Protein AF-A0A1C6BYU8-F1 (afdb_monomer_lite)

Sequence (84 aa):
MTQTNCIVVIYDNTGKIWYQGSGLGTPDGLQYMELQLKPGDYVESMDVTTTPHTPIVHKGMVTMEELKTQIDDLTLAMAELLGV

Secondary structure (DSSP, 8-state):
---PEEEEEEE-TT-BEEEEESSPPPPSSSEEEEEEE-TT-EEEEEETTSSS-EEEEEPPPPPHHHHHHHHHHHHHHHHHHHT-

Radius of gyration: 18.47 Å; chains: 1; bounding box: 42×27×49 Å

Structure (mmCIF, N/CA/C/O backbone):
data_AF-A0A1C6BYU8-F1
#
_entry.id   AF-A0A1C6BYU8-F1
#
loop_
_atom_site.group_PDB
_atom_site.id
_atom_site.type_symbol
_atom_site.label_atom_id
_atom_site.label_alt_id
_atom_site.label_comp_id
_atom_site.label_asym_id
_atom_site.label_entity_id
_atom_site.label_seq_id
_atom_site.pdbx_PDB_ins_code
_atom_site.Cartn_x
_atom_site.Cartn_y
_atom_site.Cartn_z
_atom_site.occupancy
_atom_site.B_iso_or_equiv
_atom_site.auth_seq_id
_atom_site.auth_comp_id
_atom_site.auth_asym_id
_atom_site.auth_atom_id
_atom_site.pdbx_PDB_model_num
ATOM 1 N N . MET A 1 1 ? -18.383 11.594 7.028 1.00 42.16 1 MET A N 1
ATOM 2 C CA . MET A 1 1 ? -17.866 11.449 5.649 1.00 42.16 1 MET A CA 1
ATOM 3 C C . MET A 1 1 ? -16.440 10.937 5.771 1.00 42.16 1 MET A C 1
ATOM 5 O O . MET A 1 1 ? -15.603 11.677 6.265 1.00 42.16 1 MET A O 1
ATOM 9 N N . THR A 1 2 ? -16.168 9.669 5.460 1.00 51.53 2 THR A N 1
ATOM 10 C CA . THR A 1 2 ? -14.803 9.115 5.534 1.00 51.53 2 THR A CA 1
ATOM 11 C C . THR A 1 2 ? -13.946 9.757 4.449 1.00 51.53 2 THR A C 1
ATOM 13 O O . THR A 1 2 ? -14.153 9.490 3.266 1.00 51.53 2 THR A O 1
ATOM 16 N N . GLN A 1 3 ? -13.032 10.639 4.853 1.00 56.25 3 GLN A N 1
ATOM 17 C CA . GLN A 1 3 ? -12.066 11.296 3.975 1.00 56.25 3 GLN A CA 1
ATOM 18 C C . GLN A 1 3 ? -11.270 10.218 3.232 1.00 56.25 3 GLN A C 1
ATOM 20 O O . GLN A 1 3 ? -10.523 9.473 3.848 1.00 56.25 3 GLN A O 1
ATOM 25 N N . THR A 1 4 ? -11.506 10.061 1.933 1.00 63.00 4 THR A N 1
ATOM 26 C CA . THR A 1 4 ? -10.806 9.074 1.102 1.00 63.00 4 THR A CA 1
ATOM 27 C C . THR A 1 4 ? -9.661 9.793 0.408 1.00 63.00 4 THR A C 1
ATOM 29 O O . THR A 1 4 ? -9.884 10.814 -0.243 1.00 63.00 4 THR A O 1
ATOM 32 N N . ASN A 1 5 ? -8.437 9.300 0.577 1.00 72.44 5 ASN A N 1
ATOM 33 C CA . ASN A 1 5 ? -7.255 9.919 -0.007 1.00 72.44 5 ASN A CA 1
ATOM 34 C C . ASN A 1 5 ? -6.966 9.271 -1.359 1.00 72.44 5 ASN A C 1
ATOM 36 O O . ASN A 1 5 ? -6.835 8.049 -1.446 1.00 72.44 5 ASN A O 1
ATOM 40 N N . CYS A 1 6 ? -6.857 10.093 -2.405 1.00 81.81 6 CYS A N 1
ATOM 41 C CA . CYS A 1 6 ? -6.326 9.647 -3.687 1.00 81.81 6 CYS A CA 1
ATOM 42 C C . CYS A 1 6 ? -4.804 9.537 -3.564 1.00 81.81 6 CYS A C 1
ATOM 44 O O . CYS A 1 6 ? -4.123 10.536 -3.309 1.00 81.81 6 CYS A O 1
ATOM 46 N N . ILE A 1 7 ? -4.287 8.322 -3.708 1.00 87.44 7 ILE A N 1
ATOM 47 C CA . ILE A 1 7 ? -2.861 8.029 -3.634 1.00 87.44 7 ILE A CA 1
ATOM 48 C C . ILE A 1 7 ? -2.383 7.385 -4.933 1.00 87.44 7 ILE A C 1
ATOM 50 O O . ILE A 1 7 ? -3.092 6.595 -5.554 1.00 87.44 7 ILE A O 1
ATOM 54 N N . VAL A 1 8 ? -1.153 7.708 -5.317 1.00 90.81 8 VAL A N 1
ATOM 55 C CA . VAL A 1 8 ? -0.415 7.043 -6.388 1.00 90.81 8 VAL A CA 1
ATOM 56 C C . VAL A 1 8 ? 0.460 5.978 -5.749 1.00 90.81 8 VAL A C 1
ATOM 58 O O . VAL A 1 8 ? 1.234 6.274 -4.836 1.00 90.81 8 VAL A O 1
ATOM 61 N N . VAL A 1 9 ? 0.352 4.750 -6.242 1.00 91.56 9 VAL A N 1
ATOM 62 C CA . VAL A 1 9 ? 1.167 3.613 -5.820 1.00 91.56 9 VAL A CA 1
ATOM 63 C C . VAL A 1 9 ? 2.062 3.208 -6.977 1.00 91.56 9 VAL A C 1
ATOM 65 O O . VAL A 1 9 ? 1.559 2.863 -8.040 1.00 91.56 9 VAL A O 1
ATOM 68 N N . ILE A 1 10 ? 3.376 3.250 -6.774 1.00 92.69 10 ILE A N 1
ATOM 69 C CA . ILE A 1 10 ? 4.393 2.854 -7.754 1.00 92.69 10 ILE A CA 1
ATOM 70 C C . ILE A 1 10 ? 4.969 1.513 -7.321 1.00 92.69 10 ILE A C 1
ATOM 72 O O . ILE A 1 10 ? 5.362 1.347 -6.162 1.00 92.69 10 ILE A O 1
ATOM 76 N N . TYR A 1 11 ? 5.036 0.565 -8.247 1.00 94.06 11 TYR A N 1
ATOM 77 C CA . TYR A 1 11 ? 5.445 -0.806 -7.966 1.00 94.06 11 TYR A CA 1
ATOM 78 C C . TYR A 1 11 ? 6.250 -1.407 -9.122 1.00 94.06 11 TYR A C 1
ATOM 80 O O . TYR A 1 11 ? 6.323 -0.840 -10.211 1.00 94.06 11 TYR A O 1
ATOM 88 N N . ASP A 1 12 ? 6.905 -2.540 -8.873 1.00 92.06 12 ASP A N 1
ATOM 89 C CA . ASP A 1 12 ? 7.658 -3.271 -9.895 1.00 92.06 12 ASP A CA 1
ATOM 90 C C . ASP A 1 12 ? 6.924 -4.518 -10.415 1.00 92.06 12 ASP A C 1
ATOM 92 O O . ASP A 1 12 ? 5.864 -4.904 -9.924 1.00 92.06 12 ASP A O 1
ATOM 96 N N . ASN A 1 13 ? 7.541 -5.196 -11.389 1.00 91.00 13 ASN A N 1
ATOM 97 C CA . ASN A 1 13 ? 7.042 -6.439 -11.991 1.00 91.00 13 ASN A CA 1
ATOM 98 C C . ASN A 1 13 ? 6.911 -7.621 -11.013 1.00 91.00 13 ASN A C 1
ATOM 100 O O . ASN A 1 13 ? 6.447 -8.679 -11.419 1.00 91.00 13 ASN A O 1
ATOM 104 N N . THR A 1 14 ? 7.379 -7.493 -9.770 1.00 92.19 14 THR A N 1
ATOM 105 C CA . THR A 1 14 ? 7.231 -8.521 -8.728 1.00 92.19 14 THR A CA 1
ATOM 106 C C . THR A 1 14 ? 6.094 -8.204 -7.762 1.00 92.19 14 THR A C 1
ATOM 108 O O . THR A 1 14 ? 5.800 -9.007 -6.882 1.00 92.19 14 THR A O 1
ATOM 111 N N . GLY A 1 15 ? 5.453 -7.042 -7.921 1.00 90.25 15 GLY A N 1
ATOM 112 C CA . GLY A 1 15 ? 4.399 -6.571 -7.035 1.00 90.25 15 GLY A CA 1
ATOM 113 C C . GLY A 1 15 ? 4.900 -5.817 -5.807 1.00 90.25 15 GLY A C 1
ATOM 114 O O . GLY A 1 15 ? 4.108 -5.477 -4.926 1.00 90.25 15 GLY A O 1
ATOM 115 N N . LYS A 1 16 ? 6.203 -5.534 -5.721 1.00 92.81 16 LYS A N 1
ATOM 116 C CA . LYS A 1 16 ? 6.776 -4.797 -4.596 1.00 92.81 16 LYS A CA 1
ATOM 117 C C . LYS A 1 16 ? 6.482 -3.308 -4.737 1.00 92.81 16 LYS A C 1
ATOM 119 O O . LYS A 1 16 ? 6.739 -2.714 -5.784 1.00 92.81 16 LYS A O 1
ATOM 124 N N . ILE A 1 17 ? 5.999 -2.701 -3.656 1.00 92.94 17 ILE A N 1
ATOM 125 C CA . ILE A 1 17 ? 5.727 -1.264 -3.598 1.00 92.94 17 ILE A CA 1
ATOM 126 C C . ILE A 1 17 ? 7.037 -0.499 -3.398 1.00 92.94 17 ILE A C 1
ATOM 128 O O . ILE A 1 17 ? 7.797 -0.767 -2.467 1.00 92.94 17 ILE A O 1
ATOM 132 N N . TRP A 1 18 ? 7.289 0.467 -4.276 1.00 91.62 18 TRP A N 1
ATOM 133 C CA . TRP A 1 18 ? 8.420 1.393 -4.193 1.00 91.62 18 TRP A CA 1
ATOM 134 C C . TRP A 1 18 ? 8.018 2.720 -3.562 1.00 91.62 18 TRP A C 1
ATOM 136 O O . TRP A 1 18 ? 8.801 3.328 -2.834 1.00 91.62 18 TRP A O 1
ATOM 146 N N . TYR A 1 19 ? 6.795 3.166 -3.838 1.00 89.81 19 TYR A N 1
ATOM 147 C CA . TYR A 1 19 ? 6.259 4.410 -3.312 1.00 89.81 19 TYR A CA 1
ATOM 148 C C . TYR A 1 19 ? 4.738 4.329 -3.191 1.00 89.81 19 TYR A C 1
ATOM 150 O O . TYR A 1 19 ? 4.079 3.808 -4.088 1.00 89.81 19 TYR A O 1
ATOM 158 N N . GLN A 1 20 ? 4.185 4.904 -2.122 1.00 89.75 20 GLN A N 1
ATOM 159 C CA . GLN A 1 20 ? 2.774 5.277 -2.059 1.00 89.75 20 GLN A CA 1
ATOM 160 C C . GLN A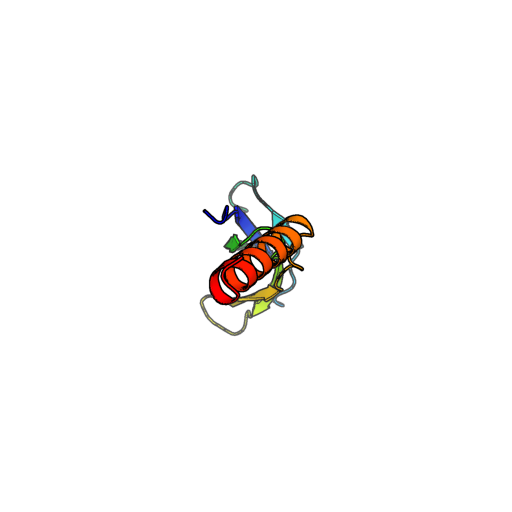 1 20 ? 2.640 6.690 -1.481 1.00 89.75 20 GLN A C 1
ATOM 162 O O . GLN A 1 20 ? 3.323 7.034 -0.513 1.00 89.75 20 GLN A O 1
ATOM 167 N N . GLY A 1 21 ? 1.748 7.503 -2.037 1.00 85.44 21 GLY A N 1
ATOM 168 C CA . GLY A 1 21 ? 1.497 8.844 -1.517 1.00 85.44 21 GLY A CA 1
ATOM 169 C C . GLY A 1 21 ? 0.676 9.713 -2.457 1.00 85.44 21 GLY A C 1
ATOM 170 O O . GLY A 1 21 ? 0.355 9.319 -3.574 1.00 85.44 21 GLY A O 1
ATOM 171 N N . SER A 1 22 ? 0.324 10.907 -1.994 1.00 83.25 22 SER A N 1
ATOM 172 C CA . SER A 1 22 ? -0.404 11.913 -2.772 1.00 83.25 22 SER A CA 1
ATOM 173 C C . SER A 1 22 ? 0.526 13.034 -3.239 1.00 83.25 22 SER A C 1
ATOM 175 O O . SER A 1 22 ? 1.496 13.358 -2.557 1.00 83.25 22 SER A O 1
ATOM 177 N N . GLY A 1 23 ? 0.186 13.692 -4.349 1.00 75.88 23 GLY A N 1
ATOM 178 C CA . GLY A 1 23 ? 0.885 14.902 -4.807 1.00 75.88 23 GLY A CA 1
ATOM 179 C C . GLY A 1 23 ? 2.081 14.656 -5.729 1.00 75.88 23 GLY A C 1
ATOM 180 O O . GLY A 1 23 ? 2.761 15.610 -6.099 1.00 75.88 23 GLY A O 1
ATOM 181 N N . LEU A 1 24 ? 2.321 13.406 -6.134 1.00 70.25 24 LEU A N 1
ATOM 182 C CA . LEU A 1 24 ? 3.170 13.124 -7.287 1.00 70.25 24 LEU A CA 1
ATOM 183 C C . LEU A 1 24 ? 2.377 13.316 -8.581 1.00 70.25 24 LEU A C 1
ATOM 185 O O . LEU A 1 24 ? 1.200 12.969 -8.659 1.00 70.25 24 LEU A O 1
ATOM 189 N N . GLY A 1 25 ? 3.045 13.857 -9.600 1.00 71.75 25 GLY A N 1
ATOM 190 C CA . GLY A 1 25 ? 2.559 13.767 -10.973 1.00 71.75 25 GLY A CA 1
ATOM 191 C C . GLY A 1 25 ? 2.592 12.320 -11.469 1.00 71.75 25 GLY A C 1
ATOM 192 O O . GLY A 1 25 ? 3.230 11.458 -10.862 1.00 71.75 25 GLY A O 1
ATOM 193 N N . THR A 1 26 ? 1.918 12.060 -12.585 1.00 78.44 26 THR A N 1
ATOM 194 C CA . THR A 1 26 ? 1.909 10.745 -13.228 1.00 78.44 26 THR A CA 1
ATOM 195 C C . THR A 1 26 ? 3.337 10.307 -13.575 1.00 78.44 26 THR A C 1
ATOM 197 O O . THR A 1 26 ? 4.002 11.003 -14.347 1.00 78.44 26 THR A O 1
ATOM 200 N N . PRO A 1 27 ? 3.839 9.195 -13.011 1.00 79.88 27 PRO A N 1
ATOM 201 C CA . PRO A 1 27 ? 5.183 8.727 -13.310 1.00 79.88 27 PRO A CA 1
ATOM 202 C C . PRO A 1 27 ? 5.253 8.181 -14.743 1.00 79.88 27 PRO A C 1
ATOM 204 O O . PRO A 1 27 ? 4.388 7.420 -15.171 1.00 79.88 27 PRO A O 1
ATOM 207 N N . ASP A 1 28 ? 6.302 8.562 -15.473 1.00 82.56 28 ASP A N 1
ATOM 208 C CA . ASP A 1 28 ? 6.578 8.078 -16.829 1.00 82.56 28 ASP A CA 1
ATOM 209 C C . ASP A 1 28 ? 7.546 6.885 -16.782 1.00 82.56 28 ASP A C 1
ATOM 211 O O . ASP A 1 28 ? 8.551 6.912 -16.067 1.00 82.56 28 ASP A O 1
ATOM 215 N N . GLY A 1 29 ? 7.229 5.811 -17.509 1.00 84.62 29 GLY A N 1
ATOM 216 C CA . GLY A 1 29 ? 8.073 4.610 -17.607 1.00 84.62 29 GLY A CA 1
ATOM 217 C C . GLY A 1 29 ? 8.062 3.659 -16.397 1.00 84.62 29 GLY A C 1
ATOM 218 O O . GLY A 1 29 ? 8.758 2.644 -16.424 1.00 84.62 29 GLY A O 1
ATOM 219 N N . LEU A 1 30 ? 7.273 3.941 -15.355 1.00 87.69 30 LEU A N 1
ATOM 220 C CA . LEU A 1 30 ? 7.095 3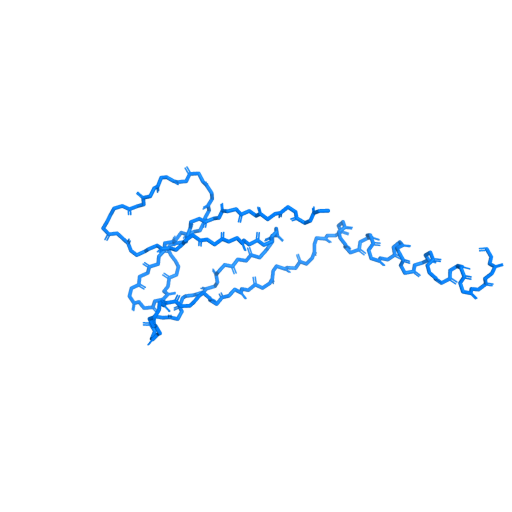.069 -14.186 1.00 87.69 30 LEU A CA 1
ATOM 221 C C . LEU A 1 30 ? 5.661 2.545 -14.109 1.00 87.69 30 LEU A C 1
ATOM 223 O O . LEU A 1 30 ? 4.719 3.218 -14.526 1.00 87.69 30 LEU A O 1
ATOM 227 N N . GLN A 1 31 ? 5.483 1.353 -13.539 1.00 89.75 31 GLN A N 1
ATOM 228 C CA . GLN A 1 31 ? 4.144 0.851 -13.248 1.00 89.75 31 GLN A CA 1
ATOM 229 C C . GLN A 1 31 ? 3.580 1.592 -12.043 1.00 89.75 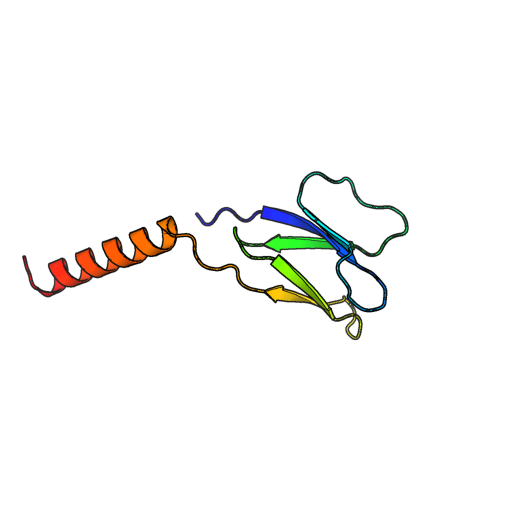31 GLN A C 1
ATOM 231 O O . GLN A 1 31 ? 4.215 1.667 -10.988 1.00 89.75 31 GLN A O 1
ATOM 236 N N . TYR A 1 32 ? 2.380 2.137 -12.210 1.00 91.25 32 TYR A N 1
ATOM 237 C CA . TYR A 1 32 ? 1.677 2.819 -11.141 1.00 91.25 32 TYR A CA 1
ATOM 238 C C . TYR A 1 32 ? 0.181 2.515 -11.173 1.00 91.25 32 TYR A C 1
ATOM 240 O O . TYR A 1 32 ? -0.367 2.073 -12.184 1.00 91.25 32 TYR A O 1
ATOM 248 N N . MET A 1 33 ? -0.476 2.731 -10.040 1.00 90.25 33 MET A N 1
ATOM 249 C CA . MET A 1 33 ? -1.923 2.654 -9.905 1.00 90.25 33 MET A CA 1
ATOM 250 C C . MET A 1 33 ? -2.413 3.755 -8.971 1.00 90.25 33 MET A C 1
ATOM 252 O O . MET A 1 33 ? -1.832 3.986 -7.911 1.00 90.25 33 MET A O 1
ATOM 256 N N . GLU A 1 34 ? -3.486 4.428 -9.371 1.00 90.00 34 GLU A N 1
ATOM 257 C CA . GLU A 1 34 ? -4.181 5.404 -8.537 1.00 90.00 34 GLU A CA 1
ATOM 258 C C . GLU A 1 34 ? -5.290 4.708 -7.755 1.00 90.00 34 GLU A C 1
ATOM 260 O O . GLU A 1 34 ? -6.115 3.992 -8.326 1.00 90.00 34 GLU A O 1
ATOM 265 N N . LEU A 1 35 ? -5.298 4.898 -6.438 1.00 89.00 35 LEU A N 1
ATOM 266 C CA . LEU A 1 35 ? -6.227 4.236 -5.531 1.00 89.00 35 LEU A CA 1
ATOM 267 C C . LEU A 1 35 ? -6.826 5.233 -4.552 1.00 89.00 35 LEU A C 1
ATOM 269 O O . LEU A 1 35 ? -6.174 6.179 -4.115 1.00 89.00 35 LEU A O 1
ATOM 273 N N . GLN A 1 36 ? -8.077 4.981 -4.175 1.00 88.44 36 GLN A N 1
ATOM 274 C CA . GLN A 1 36 ? -8.733 5.686 -3.083 1.00 88.44 36 GLN A CA 1
ATOM 275 C C . GLN 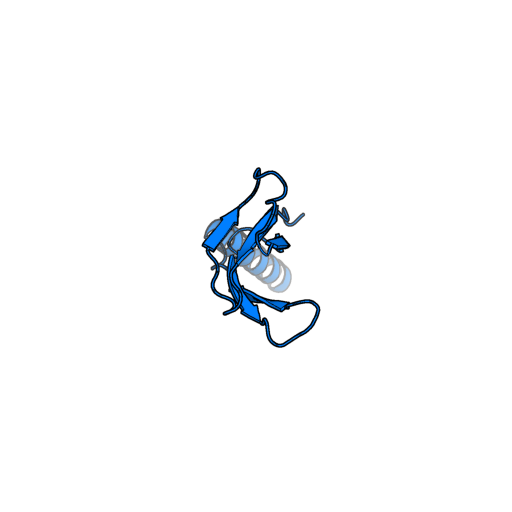A 1 36 ? -8.656 4.819 -1.832 1.00 88.44 36 GLN A C 1
ATOM 277 O O . GLN A 1 36 ? -9.380 3.830 -1.715 1.00 88.44 36 GLN A O 1
ATOM 282 N N . LEU A 1 37 ? -7.769 5.184 -0.907 1.00 85.06 37 LEU A N 1
ATOM 283 C CA . LEU A 1 37 ? -7.629 4.497 0.374 1.00 85.06 37 LEU A CA 1
ATOM 284 C C . LEU A 1 37 ? -8.237 5.318 1.506 1.00 85.06 37 LEU A C 1
ATOM 286 O O . LEU A 1 37 ? -8.274 6.553 1.468 1.00 85.06 37 LEU A O 1
ATOM 290 N N . LYS A 1 38 ? -8.729 4.616 2.529 1.00 83.56 38 LYS A N 1
ATOM 291 C CA . LYS A 1 38 ? -9.126 5.259 3.780 1.00 83.56 38 LYS A CA 1
ATOM 292 C C . LYS A 1 38 ? -7.877 5.719 4.539 1.00 83.56 38 LYS A C 1
ATOM 294 O O . LYS A 1 38 ? -6.792 5.181 4.314 1.00 83.56 38 LYS A O 1
ATOM 299 N N . PRO A 1 39 ? -8.002 6.694 5.446 1.00 77.56 39 PRO A N 1
ATOM 300 C CA . PRO A 1 39 ? -6.885 7.113 6.274 1.00 77.56 39 PRO A CA 1
ATOM 301 C C . PRO A 1 39 ? -6.376 5.918 7.087 1.00 77.56 39 PRO A C 1
ATOM 303 O O . PRO A 1 39 ? -7.168 5.185 7.671 1.00 77.56 39 PRO A O 1
ATOM 306 N N . GLY A 1 40 ? -5.061 5.706 7.085 1.00 78.31 40 GLY A N 1
ATOM 307 C CA . GLY A 1 40 ? -4.415 4.578 7.762 1.00 78.31 40 GLY A CA 1
ATOM 308 C C . GLY A 1 40 ? -4.274 3.312 6.913 1.00 78.31 40 GLY A C 1
ATOM 309 O O . GLY A 1 40 ? -3.336 2.553 7.151 1.00 78.31 40 GLY A O 1
ATOM 310 N N . ASP A 1 41 ? -5.128 3.098 5.908 1.00 87.56 41 ASP A N 1
ATOM 311 C CA . ASP A 1 41 ? -4.962 1.988 4.966 1.00 87.56 41 ASP A CA 1
ATOM 312 C C . ASP A 1 41 ? -3.730 2.223 4.084 1.00 87.56 41 ASP A C 1
ATOM 314 O O . ASP A 1 41 ? -3.427 3.352 3.683 1.00 87.56 41 ASP A O 1
ATOM 318 N N . TYR A 1 42 ? -3.023 1.144 3.756 1.00 88.50 42 TYR A N 1
ATOM 319 C CA . TYR A 1 42 ? -1.870 1.190 2.863 1.00 88.50 42 TYR A CA 1
ATOM 320 C C . TYR A 1 42 ? -1.833 -0.008 1.922 1.00 88.50 42 TYR A C 1
ATOM 322 O O . TYR A 1 42 ? -2.360 -1.076 2.229 1.00 88.50 42 TYR A O 1
ATOM 330 N N . VAL A 1 43 ? -1.191 0.152 0.765 1.00 91.88 43 VAL A N 1
ATOM 331 C CA . VAL A 1 43 ? -0.939 -0.979 -0.134 1.00 91.88 43 VAL A CA 1
ATOM 332 C C . VAL A 1 43 ? 0.308 -1.716 0.332 1.00 91.88 43 VAL A C 1
ATOM 334 O O . VAL A 1 43 ? 1.388 -1.135 0.404 1.00 91.88 43 VAL A O 1
ATOM 337 N N . GLU A 1 44 ? 0.159 -2.997 0.655 1.00 92.19 44 GLU A N 1
ATOM 338 C CA . GLU A 1 44 ? 1.269 -3.854 1.078 1.00 92.19 44 GLU A CA 1
ATOM 339 C C . GLU A 1 44 ? 2.020 -4.424 -0.129 1.00 92.19 44 GLU A C 1
ATOM 341 O O . GLU A 1 44 ? 3.249 -4.477 -0.145 1.00 92.19 44 GLU A O 1
ATOM 346 N N . SER A 1 45 ? 1.278 -4.827 -1.162 1.00 93.50 45 SER A N 1
ATOM 347 C CA . SER A 1 45 ? 1.821 -5.354 -2.416 1.00 93.50 45 SER A CA 1
ATOM 348 C C . SER A 1 45 ? 0.802 -5.254 -3.552 1.00 93.50 45 SER A C 1
ATOM 350 O O . SER A 1 45 ? -0.377 -4.974 -3.327 1.00 93.50 45 SER A O 1
ATOM 352 N N . MET A 1 46 ? 1.261 -5.475 -4.780 1.00 94.38 46 MET A N 1
ATOM 353 C CA . MET A 1 46 ? 0.415 -5.625 -5.961 1.00 94.38 46 MET A CA 1
ATOM 354 C C . MET A 1 46 ? 0.438 -7.073 -6.442 1.00 94.38 46 MET A C 1
ATOM 356 O O . MET A 1 46 ? 1.502 -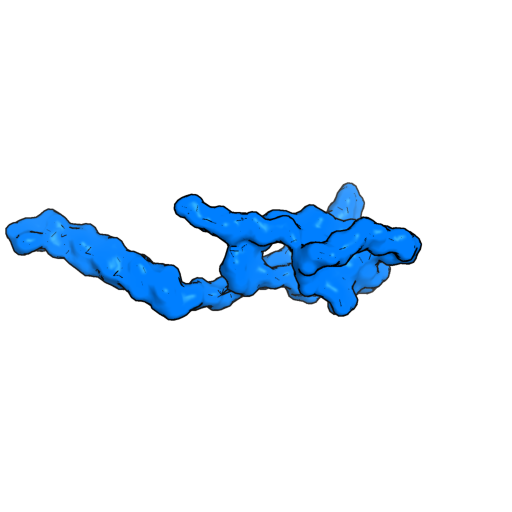7.649 -6.651 1.00 94.38 46 MET A O 1
ATOM 360 N N . ASP A 1 47 ? -0.731 -7.646 -6.699 1.00 92.50 47 ASP A N 1
ATOM 361 C CA . ASP A 1 47 ? -0.849 -8.881 -7.460 1.00 92.50 47 ASP A CA 1
ATOM 362 C C . ASP A 1 47 ? -0.674 -8.579 -8.953 1.00 92.50 47 ASP A C 1
ATOM 364 O O . ASP A 1 47 ? -1.581 -8.084 -9.629 1.00 92.50 47 ASP A O 1
ATOM 368 N N . VAL A 1 48 ? 0.524 -8.880 -9.449 1.00 91.62 48 VAL A N 1
ATOM 369 C CA . VAL A 1 48 ? 0.937 -8.706 -10.849 1.00 91.62 48 VAL A CA 1
ATOM 370 C C . VAL A 1 48 ? 0.566 -9.892 -11.748 1.00 91.62 48 VAL A C 1
ATOM 372 O O . VAL A 1 48 ? 0.849 -9.874 -12.943 1.00 91.62 48 VAL A O 1
ATOM 375 N N . THR A 1 49 ? -0.056 -10.944 -11.203 1.00 92.12 49 THR A N 1
ATOM 376 C CA . THR A 1 49 ? -0.479 -12.119 -11.988 1.00 92.12 49 THR A CA 1
ATOM 377 C C . THR A 1 49 ? -1.811 -11.901 -12.706 1.00 92.12 49 THR A C 1
ATOM 379 O O . THR A 1 49 ? -2.146 -12.628 -13.643 1.00 92.12 49 THR A O 1
ATOM 382 N N . THR A 1 50 ? -2.567 -10.886 -12.283 1.00 87.19 50 THR A N 1
ATOM 383 C CA . THR A 1 50 ? -3.867 -10.505 -12.841 1.00 87.19 50 THR A CA 1
ATOM 384 C C . THR A 1 50 ? -3.733 -9.293 -13.761 1.00 87.19 50 THR A C 1
ATOM 386 O O . THR A 1 50 ? -2.853 -8.464 -13.586 1.00 87.19 50 THR A O 1
ATOM 389 N N . THR A 1 51 ? -4.580 -9.165 -14.785 1.00 85.69 51 THR A N 1
ATOM 390 C CA . THR A 1 51 ? -4.604 -7.968 -15.646 1.00 85.69 51 THR A CA 1
ATOM 391 C C . THR A 1 51 ? -6.032 -7.419 -15.708 1.00 85.69 51 THR A C 1
ATOM 393 O O . THR A 1 51 ? -6.900 -8.104 -16.254 1.00 85.69 51 THR A O 1
ATOM 396 N N . PRO A 1 52 ? -6.306 -6.210 -15.174 1.00 83.38 52 PRO A N 1
ATOM 397 C CA . PRO A 1 52 ? -5.358 -5.287 -14.531 1.00 83.38 52 PRO A CA 1
ATOM 398 C C . PRO A 1 52 ? -4.799 -5.831 -13.204 1.00 83.38 52 PRO A C 1
ATOM 400 O O . PRO A 1 52 ? -5.458 -6.634 -12.548 1.00 83.38 52 PRO A O 1
ATOM 403 N N . HIS A 1 53 ? -3.590 -5.396 -12.825 1.00 91.38 53 HIS A N 1
ATOM 404 C CA . HIS A 1 53 ? -2.968 -5.774 -11.550 1.00 91.38 53 HIS A CA 1
ATOM 405 C C . HIS A 1 53 ? -3.862 -5.368 -10.373 1.00 91.38 53 HIS A C 1
ATOM 407 O O . HIS A 1 53 ? -4.501 -4.316 -10.414 1.00 91.38 53 HIS A O 1
ATOM 413 N N . THR A 1 54 ? -3.880 -6.164 -9.306 1.00 92.50 54 THR A N 1
ATOM 414 C CA . THR A 1 54 ? -4.795 -5.943 -8.175 1.00 92.50 54 THR A CA 1
ATOM 415 C C . THR A 1 54 ? -4.031 -5.520 -6.918 1.00 92.50 54 THR A C 1
ATOM 417 O O . THR A 1 54 ? -3.087 -6.206 -6.535 1.00 92.50 54 THR A O 1
ATOM 420 N N . PRO A 1 55 ? -4.401 -4.424 -6.231 1.00 92.94 55 PRO A N 1
ATOM 421 C CA . PRO A 1 55 ? -3.740 -4.029 -4.991 1.00 92.94 55 PRO A CA 1
ATOM 422 C C . PRO A 1 55 ? -4.151 -4.916 -3.815 1.00 92.94 55 PRO A C 1
ATOM 424 O O . PRO A 1 55 ? -5.337 -5.139 -3.564 1.00 92.94 55 PRO A O 1
ATOM 427 N N . ILE A 1 56 ? -3.164 -5.357 -3.040 1.00 92.62 56 ILE A N 1
ATOM 428 C CA . ILE A 1 56 ? -3.362 -6.021 -1.753 1.00 92.62 56 ILE A CA 1
ATOM 429 C C . ILE A 1 56 ? -3.258 -4.944 -0.673 1.00 92.62 56 ILE A C 1
ATOM 431 O O . ILE A 1 56 ? -2.170 -4.495 -0.303 1.00 92.62 56 ILE A O 1
ATOM 435 N N . VAL A 1 57 ? -4.423 -4.478 -0.220 1.00 91.50 57 VAL A N 1
ATOM 436 C CA . VAL A 1 57 ? -4.542 -3.391 0.758 1.00 91.50 57 VAL A CA 1
ATOM 437 C C . VAL A 1 57 ? -4.529 -3.961 2.168 1.00 91.50 57 VAL A C 1
ATOM 439 O O . VAL A 1 57 ? -5.391 -4.761 2.540 1.00 91.50 57 VAL A O 1
ATOM 442 N N . HIS A 1 58 ? -3.581 -3.492 2.968 1.00 88.50 58 HIS A N 1
ATOM 443 C CA . HIS A 1 58 ? -3.568 -3.716 4.399 1.00 88.50 58 HIS A CA 1
ATOM 444 C C . HIS A 1 58 ? -4.398 -2.634 5.083 1.00 88.50 58 HIS A C 1
ATOM 446 O O . HIS A 1 58 ? -4.222 -1.437 4.838 1.00 88.50 58 HIS A O 1
ATOM 452 N N . LYS A 1 59 ? -5.318 -3.064 5.947 1.00 83.38 59 LYS A N 1
ATOM 453 C CA . LYS A 1 59 ? -6.155 -2.132 6.696 1.00 83.38 59 LYS A CA 1
ATOM 454 C C . LYS A 1 59 ? -5.346 -1.518 7.822 1.00 83.38 59 LYS A C 1
ATOM 456 O O . LYS A 1 59 ? -4.784 -2.245 8.640 1.00 83.38 59 LYS A O 1
ATOM 461 N N . GLY A 1 60 ? -5.311 -0.194 7.862 1.00 72.69 60 GLY A N 1
ATOM 462 C CA . GLY A 1 60 ? -4.701 0.523 8.970 1.00 72.69 60 GLY A CA 1
ATOM 463 C C . GLY A 1 60 ? -5.378 0.165 10.284 1.00 72.69 60 GLY A C 1
ATOM 464 O O . GLY A 1 60 ? -6.565 -0.170 10.323 1.00 72.69 60 GLY A O 1
ATOM 465 N N . MET A 1 61 ? -4.634 0.259 11.386 1.00 64.56 61 MET A N 1
ATOM 466 C CA . MET A 1 61 ? -5.280 0.278 12.693 1.00 64.56 61 MET A CA 1
ATOM 467 C C . MET A 1 61 ? -6.152 1.533 12.771 1.00 64.56 61 MET A C 1
ATOM 469 O O . MET A 1 61 ? -5.676 2.631 12.481 1.00 64.56 61 MET A O 1
ATOM 473 N N . VAL A 1 62 ? -7.419 1.355 13.154 1.00 63.69 62 VAL A N 1
ATOM 474 C CA . VAL A 1 62 ? -8.319 2.466 13.488 1.00 63.69 62 VAL A CA 1
ATOM 475 C C . VAL A 1 62 ? -7.618 3.408 14.456 1.00 63.69 62 VAL A C 1
ATOM 477 O O . VAL A 1 62 ? -6.975 2.976 15.418 1.00 63.69 62 VAL A O 1
ATOM 480 N N . THR A 1 63 ? -7.716 4.701 14.180 1.00 67.06 63 THR A N 1
ATOM 481 C CA . THR A 1 63 ? -7.112 5.718 15.035 1.00 67.06 63 THR A CA 1
ATOM 482 C C . THR A 1 63 ? -7.761 5.699 16.422 1.00 67.06 63 THR A C 1
ATOM 484 O O . THR A 1 63 ? -8.912 5.289 16.588 1.00 67.06 63 THR A O 1
ATOM 487 N N . MET A 1 64 ? -7.040 6.165 17.448 1.00 65.81 64 MET A N 1
ATOM 488 C CA . MET A 1 64 ? -7.579 6.261 18.815 1.00 65.81 64 MET A CA 1
ATOM 489 C C . MET A 1 64 ? -8.854 7.123 18.875 1.00 65.81 64 MET A C 1
ATOM 491 O O . MET A 1 64 ? -9.737 6.867 19.690 1.00 65.81 64 MET A O 1
ATOM 495 N N . GLU A 1 65 ? -8.970 8.118 17.991 1.00 66.50 65 GLU A N 1
ATOM 496 C CA . GLU A 1 65 ? -10.168 8.951 17.842 1.00 66.50 65 GLU A CA 1
ATOM 497 C C . GLU A 1 65 ? -11.361 8.157 17.303 1.00 66.50 65 GLU A C 1
ATOM 499 O O . GLU A 1 65 ? -12.429 8.191 17.906 1.00 66.50 65 GLU A O 1
ATOM 504 N N . GLU A 1 66 ? -11.178 7.372 16.238 1.00 67.00 66 GLU A N 1
ATOM 505 C CA . GLU A 1 66 ? -12.235 6.498 15.707 1.00 67.00 66 GLU A CA 1
ATOM 506 C C . GLU A 1 66 ? -12.644 5.417 16.711 1.00 67.00 66 GLU A C 1
ATOM 508 O O . GLU A 1 66 ? -13.808 5.015 16.760 1.00 67.00 66 GLU A O 1
ATOM 513 N N . LEU A 1 67 ? -11.698 4.949 17.528 1.00 72.25 67 LEU A N 1
ATOM 514 C CA . LEU A 1 67 ? -11.969 4.011 18.612 1.00 72.25 67 LEU A CA 1
ATOM 515 C C . LEU A 1 67 ? -12.807 4.668 19.717 1.00 72.25 67 LEU A C 1
ATOM 517 O O . LEU A 1 67 ? -13.766 4.074 20.206 1.00 72.25 67 LEU A O 1
ATOM 521 N N . LYS A 1 68 ? -12.483 5.916 20.075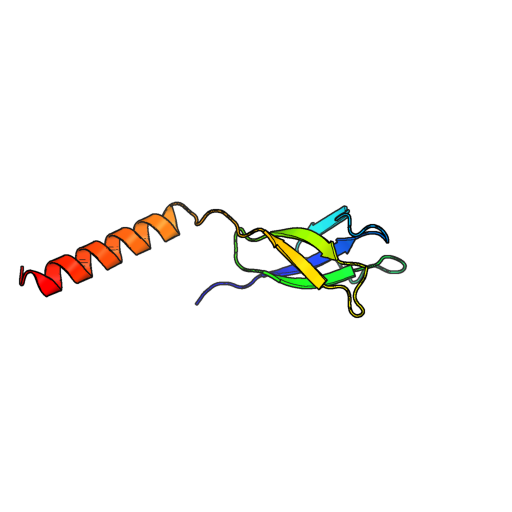 1.00 75.31 68 LYS A N 1
ATOM 522 C CA . LYS A 1 68 ? -13.239 6.703 21.051 1.00 75.31 68 LYS A CA 1
ATOM 523 C C . LYS A 1 68 ? -14.663 6.979 20.569 1.00 75.31 68 LYS A C 1
ATOM 525 O O . LYS A 1 68 ? -15.590 6.766 21.342 1.00 75.31 68 LYS A O 1
ATOM 530 N N . THR A 1 69 ? -14.851 7.367 19.306 1.00 75.56 69 THR A N 1
ATOM 531 C CA . THR A 1 69 ? -16.191 7.567 18.732 1.00 75.56 69 THR A CA 1
ATOM 532 C C . THR A 1 69 ? -17.030 6.291 18.797 1.00 75.56 69 THR A C 1
ATOM 534 O O . THR A 1 69 ? -18.176 6.350 19.222 1.00 75.56 69 THR A O 1
ATOM 537 N N . GLN A 1 70 ? -16.456 5.127 18.476 1.00 77.06 70 GLN A N 1
ATOM 538 C CA . GLN A 1 70 ? -17.174 3.848 18.576 1.00 77.06 70 GLN A CA 1
ATOM 539 C C . GLN A 1 70 ? -17.584 3.501 20.016 1.00 77.06 70 GLN A C 1
ATOM 541 O O . GLN A 1 70 ? -18.656 2.938 20.226 1.00 77.06 70 GLN A O 1
ATOM 546 N N . ILE A 1 71 ? -16.752 3.833 21.010 1.00 78.56 71 ILE A N 1
ATOM 547 C CA . ILE A 1 71 ? -17.087 3.648 22.430 1.00 78.56 71 ILE A CA 1
ATOM 548 C C . ILE A 1 71 ? -18.189 4.622 22.859 1.00 78.56 71 ILE A C 1
ATOM 550 O O . ILE A 1 71 ? -19.107 4.214 23.569 1.00 78.56 71 ILE A O 1
ATOM 554 N N . ASP A 1 72 ? -18.114 5.884 22.434 1.00 81.06 72 ASP A N 1
ATOM 555 C CA . ASP A 1 72 ? -19.109 6.905 22.769 1.00 81.06 72 ASP A CA 1
ATOM 556 C C . ASP A 1 72 ? -20.484 6.550 22.146 1.00 81.06 72 ASP A C 1
ATOM 558 O O . ASP A 1 72 ? -21.492 6.574 22.854 1.00 81.06 72 ASP A O 1
ATOM 562 N N . ASP A 1 73 ? -20.526 6.089 20.887 1.00 79.94 73 ASP A N 1
ATOM 563 C CA . ASP A 1 73 ? -21.749 5.597 20.223 1.00 79.94 73 ASP A CA 1
ATOM 564 C C . ASP A 1 73 ? -22.322 4.342 20.903 1.00 79.94 73 ASP A C 1
ATOM 566 O O . ASP A 1 73 ? -23.530 4.239 21.127 1.00 79.94 73 ASP A O 1
ATOM 570 N N . LEU A 1 74 ? -21.463 3.384 21.274 1.00 79.19 74 LEU A N 1
ATOM 571 C CA . LEU A 1 74 ? -21.888 2.185 22.000 1.00 79.19 74 LEU A CA 1
ATOM 572 C C . LEU A 1 74 ? -22.463 2.543 23.377 1.00 79.19 74 LEU A C 1
ATOM 574 O O . LEU A 1 74 ? -23.475 1.980 23.791 1.00 79.19 74 LEU A O 1
ATOM 578 N N . THR A 1 75 ? -21.838 3.493 24.073 1.00 80.75 75 THR A N 1
ATOM 579 C CA . THR A 1 75 ? -22.284 3.961 25.391 1.00 80.75 75 THR A CA 1
ATOM 580 C C . THR A 1 75 ? -23.640 4.656 25.294 1.00 80.75 75 THR A C 1
ATOM 582 O O . THR A 1 75 ? -24.506 4.414 26.133 1.00 80.75 75 THR A O 1
ATOM 585 N N . LEU A 1 76 ? -23.858 5.461 24.251 1.00 84.19 76 LEU A N 1
ATOM 586 C CA . LEU A 1 76 ? -25.140 6.113 23.997 1.00 84.19 76 LEU A CA 1
ATOM 587 C C . LEU A 1 76 ? -26.241 5.091 23.688 1.00 84.19 76 LEU A C 1
ATOM 589 O O . LEU A 1 76 ? -27.295 5.129 24.317 1.00 84.19 76 LEU A O 1
ATOM 593 N N . ALA A 1 77 ? -25.973 4.121 22.811 1.00 82.44 77 ALA A N 1
ATOM 594 C CA . ALA A 1 77 ? -26.930 3.060 22.493 1.00 82.44 77 ALA A CA 1
ATOM 595 C C . ALA A 1 77 ? -27.287 2.209 23.728 1.00 82.44 77 ALA A C 1
ATOM 597 O O . ALA A 1 77 ? -28.430 1.780 23.892 1.00 82.44 77 ALA A O 1
ATOM 598 N N . MET A 1 78 ? -26.322 1.976 24.626 1.00 81.69 78 MET A N 1
ATOM 599 C CA . MET A 1 78 ? -26.572 1.306 25.904 1.00 81.69 78 MET A CA 1
ATOM 600 C C . MET A 1 78 ? -27.417 2.162 26.855 1.00 81.69 78 MET A C 1
ATOM 602 O O . MET A 1 78 ? -28.291 1.613 27.523 1.00 81.69 78 MET A O 1
ATOM 606 N N . ALA A 1 79 ? -27.194 3.478 26.915 1.00 81.75 79 ALA A N 1
ATOM 607 C CA . ALA A 1 79 ? -28.006 4.391 27.722 1.00 81.75 79 ALA A CA 1
ATOM 608 C C . ALA A 1 79 ? -29.463 4.441 27.228 1.00 81.75 79 ALA A C 1
ATOM 610 O O . ALA A 1 79 ? -30.387 4.265 28.021 1.00 81.75 79 ALA A O 1
ATOM 611 N N . GLU A 1 80 ? -29.670 4.543 25.911 1.00 80.00 80 GLU A N 1
ATOM 612 C CA . GLU A 1 80 ? -31.001 4.522 25.291 1.00 80.00 80 GLU A CA 1
ATOM 613 C C . GLU A 1 80 ? -31.741 3.199 25.539 1.00 80.00 80 GLU A C 1
ATOM 615 O O . GLU A 1 80 ? -32.945 3.197 25.801 1.00 80.00 80 GLU A O 1
ATOM 620 N N . LEU A 1 81 ? -31.029 2.067 25.504 1.00 79.44 81 LEU A N 1
ATOM 621 C CA . LEU A 1 81 ? -31.611 0.749 25.770 1.00 79.44 81 LEU A CA 1
ATOM 622 C C . LEU A 1 81 ? -31.964 0.551 27.253 1.00 79.44 81 LEU A C 1
ATOM 624 O O . LEU A 1 81 ? -32.941 -0.125 27.575 1.00 79.44 81 LEU A O 1
ATOM 628 N N . LEU A 1 82 ? -31.159 1.115 28.156 1.00 78.81 82 LEU A N 1
ATOM 629 C CA . LEU A 1 82 ? -31.355 1.022 29.605 1.00 78.81 82 LEU A CA 1
ATOM 630 C C . LEU A 1 82 ? -32.304 2.100 30.155 1.00 78.81 82 LEU A C 1
ATOM 632 O O . LEU A 1 82 ? -32.684 2.018 31.323 1.00 78.81 82 LEU A O 1
ATOM 636 N N . GLY A 1 83 ? -32.733 3.056 29.324 1.00 60.94 83 GLY A N 1
ATOM 637 C CA . GLY A 1 83 ? -33.741 4.062 29.665 1.00 60.94 83 GLY A CA 1
ATOM 638 C C . GLY A 1 83 ? -33.295 5.073 30.726 1.00 60.94 83 GLY A C 1
ATOM 639 O O . GLY A 1 83 ? -34.143 5.560 31.478 1.00 60.94 83 GLY A O 1
ATOM 640 N N . VAL A 1 84 ? -31.990 5.354 30.807 1.00 58.84 84 VAL A N 1
ATOM 641 C CA . VAL A 1 84 ? -31.382 6.395 31.663 1.00 58.84 84 VAL A CA 1
ATOM 642 C C . VAL A 1 84 ? -30.952 7.607 30.858 1.00 58.84 84 VAL A C 1
ATOM 644 O O . VAL A 1 84 ? -30.463 7.420 29.724 1.00 58.84 84 VAL A O 1
#

Foldseek 3Di:
DQDWDWWKWWDDLVFQTPDIDPDDDDDPPTDIDIDTHTPQKDFHTWQNVDVVIHTDIDHGDDDPVSVVVVVVVVVVVVCVVVVD

pLDDT: mean 81.88, std 10.93, range [42.16, 94.38]